Protein AF-A0A5K1G770-F1 (afdb_monomer_lite)

Structure (mmCIF, N/CA/C/O backbone):
data_AF-A0A5K1G770-F1
#
_entry.id   AF-A0A5K1G770-F1
#
loop_
_atom_site.group_PDB
_atom_site.id
_atom_site.type_symbol
_atom_site.label_atom_id
_atom_site.label_alt_id
_atom_site.label_comp_id
_atom_site.label_asym_id
_atom_site.label_entity_id
_atom_site.label_seq_id
_atom_site.pdbx_PDB_ins_code
_atom_site.Cartn_x
_atom_site.Cartn_y
_atom_site.Cartn_z
_atom_site.occupancy
_atom_site.B_iso_or_equiv
_atom_site.auth_seq_id
_atom_site.auth_comp_id
_atom_site.auth_asym_id
_atom_site.auth_atom_id
_atom_site.pdbx_PDB_model_num
ATOM 1 N N . MET A 1 1 ? 7.820 -1.310 11.066 1.00 89.81 1 MET A N 1
ATOM 2 C CA . MET A 1 1 ? 6.630 -0.644 10.491 1.00 89.81 1 MET A CA 1
ATOM 3 C C . MET A 1 1 ? 5.576 -1.655 10.079 1.00 89.81 1 MET A C 1
ATOM 5 O O . MET A 1 1 ? 4.503 -1.599 10.651 1.00 89.81 1 MET A O 1
ATOM 9 N N . TRP A 1 2 ? 5.853 -2.597 9.166 1.00 97.94 2 TRP A N 1
ATOM 10 C CA . TRP A 1 2 ? 4.857 -3.605 8.756 1.00 97.94 2 TRP A CA 1
ATOM 11 C C . TRP A 1 2 ? 4.221 -4.347 9.939 1.00 97.94 2 TRP A C 1
ATOM 13 O O . TRP A 1 2 ? 3.002 -4.415 10.055 1.00 97.94 2 TRP A O 1
ATOM 23 N N . ARG A 1 3 ? 5.058 -4.856 10.852 1.00 98.06 3 ARG A N 1
ATOM 24 C CA . ARG A 1 3 ? 4.614 -5.593 12.041 1.00 98.06 3 ARG A CA 1
ATOM 25 C C . ARG A 1 3 ? 3.701 -4.742 12.920 1.00 98.06 3 ARG A C 1
ATOM 27 O O . ARG A 1 3 ? 2.684 -5.221 13.395 1.00 98.06 3 ARG A O 1
ATOM 34 N N . GLU A 1 4 ? 4.064 -3.488 13.123 1.00 98.25 4 GLU A N 1
ATOM 35 C CA . GLU A 1 4 ? 3.358 -2.553 13.994 1.00 98.25 4 GLU A CA 1
ATOM 36 C C . GLU A 1 4 ? 2.008 -2.158 13.390 1.00 98.25 4 GLU A C 1
ATOM 38 O O . GLU A 1 4 ? 1.01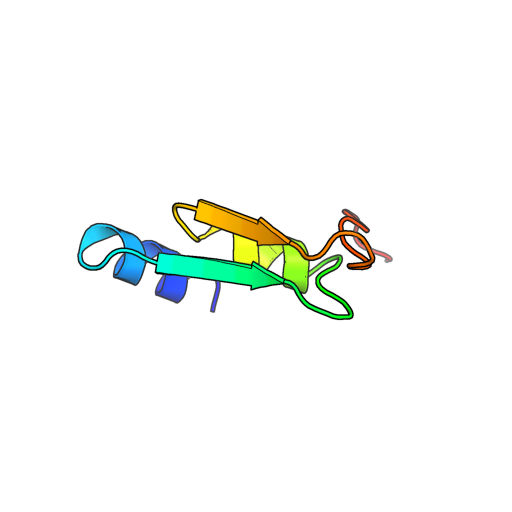8 -2.105 14.112 1.00 98.25 4 GLU A O 1
ATOM 43 N N . ILE A 1 5 ? 1.946 -1.979 12.066 1.00 98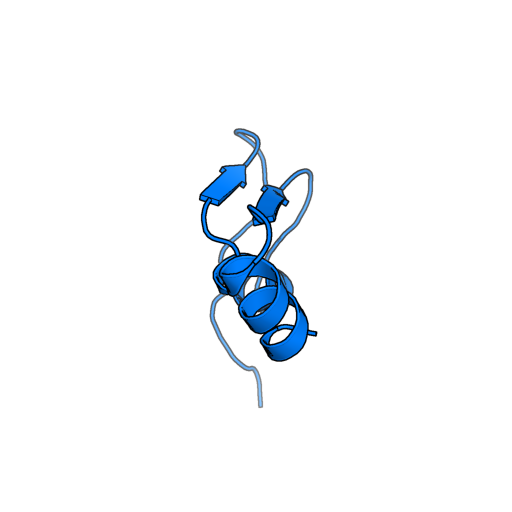.12 5 ILE A N 1
ATOM 44 C CA . ILE A 1 5 ? 0.688 -1.782 11.335 1.00 98.12 5 ILE A CA 1
ATOM 45 C C . ILE A 1 5 ? -0.209 -3.017 11.491 1.00 98.12 5 ILE A C 1
ATOM 47 O O . ILE A 1 5 ? -1.398 -2.876 11.763 1.00 98.12 5 ILE A O 1
ATOM 51 N N . ARG A 1 6 ? 0.359 -4.225 11.385 1.00 98.12 6 ARG A N 1
ATOM 52 C CA . ARG A 1 6 ? -0.397 -5.475 11.525 1.00 98.12 6 ARG A CA 1
ATOM 53 C C . ARG A 1 6 ? -0.948 -5.676 12.937 1.00 98.12 6 ARG A C 1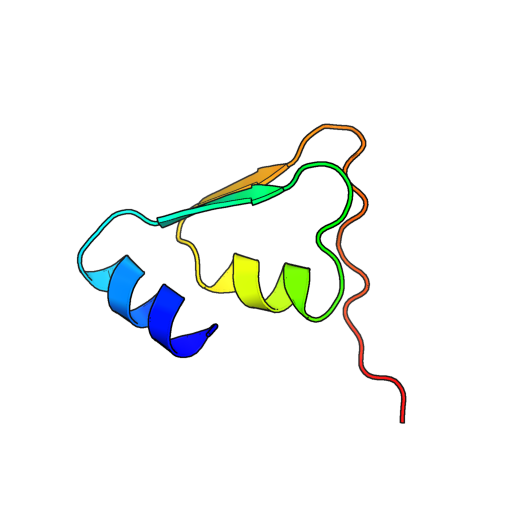
ATOM 55 O O . ARG A 1 6 ? -2.104 -6.046 13.071 1.00 98.12 6 ARG A O 1
ATOM 62 N N . LEU A 1 7 ? -0.150 -5.402 13.970 1.00 98.31 7 LEU A N 1
ATOM 63 C CA . LEU A 1 7 ? -0.608 -5.468 15.363 1.00 98.31 7 LEU A CA 1
ATOM 64 C C . LEU A 1 7 ? -1.695 -4.425 15.648 1.00 98.31 7 LEU A C 1
ATOM 66 O O . LEU A 1 7 ? -2.663 -4.715 16.343 1.00 98.31 7 LEU A O 1
ATOM 70 N N . LEU A 1 8 ? -1.5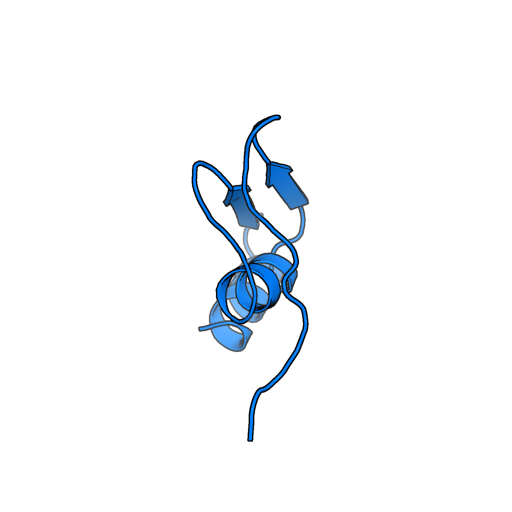76 -3.219 15.083 1.00 98.25 8 LEU A N 1
ATOM 71 C CA . LEU A 1 8 ? -2.628 -2.210 15.191 1.00 98.25 8 LEU A CA 1
ATOM 72 C C . LEU A 1 8 ? -3.929 -2.688 14.530 1.00 98.25 8 LEU A C 1
ATOM 74 O O . LEU A 1 8 ? -4.995 -2.541 15.126 1.00 98.25 8 LEU A O 1
ATOM 78 N N . ALA A 1 9 ? -3.830 -3.314 13.352 1.00 98.06 9 ALA A N 1
ATOM 79 C CA . ALA A 1 9 ? -4.969 -3.832 12.596 1.00 98.06 9 ALA A CA 1
ATOM 80 C C . ALA A 1 9 ? -5.784 -4.910 13.339 1.00 98.06 9 ALA A C 1
ATOM 82 O O . ALA A 1 9 ? -6.944 -5.130 12.997 1.00 98.06 9 ALA A O 1
ATOM 83 N N . GLU A 1 10 ? -5.222 -5.553 14.372 1.00 97.69 10 GLU A N 1
ATOM 84 C CA . GLU A 1 10 ? -5.947 -6.500 15.238 1.00 97.69 10 GLU A CA 1
ATOM 85 C C . GLU A 1 10 ? -6.945 -5.809 16.182 1.00 97.69 10 GLU A C 1
ATOM 87 O O . GLU A 1 10 ? -7.881 -6.442 16.664 1.00 97.69 10 GLU A O 1
ATOM 92 N N . SER A 1 11 ? -6.754 -4.514 16.452 1.00 98.06 11 SER A N 1
ATOM 93 C CA . SER A 1 11 ? -7.543 -3.756 17.434 1.00 98.06 11 SER A CA 1
ATOM 94 C C . SER A 1 11 ? -8.296 -2.566 16.842 1.00 98.06 11 SER A C 1
ATOM 96 O O . SER A 1 11 ? -9.340 -2.178 17.366 1.00 98.06 11 SER A O 1
ATOM 98 N N . VAL A 1 12 ? -7.799 -1.992 15.744 1.00 98.06 12 VAL A N 1
ATOM 99 C CA . VAL A 1 12 ? -8.384 -0.830 15.068 1.00 98.06 12 VAL A CA 1
ATOM 100 C C . VAL A 1 12 ? -8.369 -1.078 13.559 1.00 98.06 12 VAL A C 1
ATOM 102 O O . VAL A 1 12 ? -7.341 -1.508 13.041 1.00 98.06 12 VAL A O 1
ATOM 105 N N . PRO A 1 13 ? -9.454 -0.787 12.817 1.00 98.31 13 PRO A N 1
ATOM 106 C CA . PRO A 1 13 ? -9.443 -0.902 11.365 1.00 98.31 13 PRO A CA 1
ATOM 107 C C . PRO A 1 13 ? -8.339 -0.044 10.739 1.00 98.31 13 PRO A C 1
ATOM 109 O O . PRO A 1 13 ? -8.313 1.175 10.905 1.00 98.31 13 PRO A O 1
ATOM 112 N N . VAL A 1 14 ? -7.445 -0.686 9.986 1.00 98.50 14 VAL A N 1
ATOM 113 C CA . VAL A 1 14 ? -6.383 -0.016 9.230 1.00 98.50 14 VAL A CA 1
ATOM 114 C C . VAL A 1 14 ? -6.672 -0.139 7.740 1.00 98.50 14 VAL A C 1
ATOM 116 O O . VAL A 1 14 ? -6.844 -1.245 7.221 1.00 98.50 14 VAL A O 1
ATOM 119 N N . ILE A 1 15 ? -6.682 1.007 7.060 1.00 98.56 15 ILE A N 1
ATOM 120 C CA . ILE A 1 15 ? -6.892 1.127 5.617 1.00 98.56 15 ILE A CA 1
ATOM 121 C C . ILE A 1 15 ? -5.638 1.762 5.013 1.00 98.56 15 ILE A C 1
ATOM 123 O O . ILE A 1 15 ? -5.225 2.841 5.437 1.00 98.56 15 ILE A O 1
ATOM 127 N N . ALA A 1 16 ? -5.036 1.106 4.023 1.00 98.38 16 ALA A N 1
ATOM 128 C CA . ALA A 1 16 ? -3.967 1.690 3.224 1.00 98.38 16 ALA A CA 1
ATOM 129 C C . ALA A 1 16 ? -4.574 2.427 2.022 1.00 98.38 16 ALA A C 1
ATOM 131 O O . ALA A 1 16 ? -5.235 1.806 1.192 1.00 98.38 16 ALA A O 1
ATOM 132 N N . SER A 1 17 ? -4.341 3.737 1.929 1.00 98.44 17 SER A N 1
ATOM 133 C CA . SER A 1 17 ? -4.755 4.573 0.797 1.00 98.44 17 SER A CA 1
ATOM 134 C C . SER A 1 17 ? -3.535 4.940 -0.038 1.00 98.44 17 SER A C 1
ATOM 136 O O . SER A 1 17 ? -2.677 5.693 0.420 1.00 98.44 17 SER A O 1
ATOM 138 N N . MET A 1 18 ? -3.435 4.383 -1.240 1.00 98.62 18 MET A N 1
ATOM 139 C CA . MET A 1 18 ? -2.335 4.644 -2.164 1.00 98.62 18 MET A CA 1
ATOM 140 C C . MET A 1 18 ? -2.700 5.789 -3.124 1.00 98.62 18 MET A C 1
ATOM 142 O O . MET A 1 18 ? -3.717 5.696 -3.807 1.00 98.62 18 MET A O 1
ATOM 146 N N . SER A 1 19 ? -1.862 6.831 -3.189 1.00 97.31 19 SER A N 1
ATOM 147 C CA . SER A 1 19 ? -1.990 7.954 -4.141 1.00 97.31 19 SER A CA 1
ATOM 148 C C . SER A 1 19 ? -0.936 7.844 -5.248 1.00 97.31 19 SER A C 1
ATOM 150 O O . SER A 1 19 ? -1.016 6.908 -6.033 1.00 97.31 19 SER A O 1
ATOM 152 N N . ASP A 1 20 ? 0.080 8.708 -5.321 1.00 98.12 20 ASP A N 1
ATOM 153 C CA . ASP A 1 20 ? 0.994 8.732 -6.478 1.00 98.12 20 ASP A CA 1
ATOM 154 C C . ASP A 1 20 ? 1.809 7.434 -6.650 1.00 98.12 20 ASP A C 1
ATOM 156 O O . ASP A 1 20 ? 1.817 6.824 -7.722 1.00 98.12 20 ASP A O 1
ATOM 160 N N . VAL A 1 21 ? 2.497 6.989 -5.589 1.00 98.12 21 VAL A N 1
ATOM 161 C CA . VAL A 1 21 ? 3.378 5.811 -5.618 1.00 98.12 21 VAL A CA 1
ATOM 162 C C . VAL A 1 21 ? 3.276 5.013 -4.320 1.00 98.12 21 VAL A C 1
ATOM 164 O O . VAL A 1 21 ? 3.448 5.548 -3.226 1.00 98.12 21 VAL A O 1
ATOM 167 N N . ALA A 1 22 ? 3.074 3.703 -4.443 1.00 98.25 22 ALA A N 1
ATOM 168 C CA . ALA A 1 22 ? 3.103 2.746 -3.340 1.00 98.25 22 ALA A CA 1
ATOM 169 C C . ALA A 1 22 ? 3.617 1.377 -3.825 1.00 98.25 22 ALA A C 1
ATOM 171 O O . ALA A 1 22 ? 2.877 0.399 -3.885 1.00 98.25 22 ALA A O 1
ATOM 172 N N . ALA A 1 23 ? 4.898 1.310 -4.195 1.00 98.38 23 ALA A N 1
ATOM 173 C CA . ALA A 1 23 ? 5.527 0.134 -4.805 1.00 98.38 23 ALA A CA 1
ATOM 174 C C . ALA A 1 23 ? 6.647 -0.467 -3.920 1.00 98.38 23 ALA A C 1
ATOM 176 O O . ALA A 1 23 ? 7.117 0.175 -2.979 1.00 98.38 23 ALA A O 1
ATOM 177 N N . SER A 1 24 ? 7.078 -1.702 -4.202 1.00 98.19 24 SER A N 1
ATOM 178 C CA . SER A 1 24 ? 8.126 -2.452 -3.487 1.00 98.19 24 SER A CA 1
ATOM 179 C C . SER A 1 24 ? 7.892 -2.476 -1.969 1.00 98.19 24 SER A C 1
ATOM 181 O O . SER A 1 24 ? 6.883 -3.015 -1.512 1.00 98.19 24 SER A O 1
ATOM 183 N N . GLY A 1 25 ? 8.767 -1.863 -1.168 1.00 97.94 25 GLY A N 1
ATOM 184 C CA . GLY A 1 25 ? 8.585 -1.738 0.278 1.00 97.94 25 GLY A CA 1
ATOM 185 C C . GLY A 1 25 ? 7.272 -1.047 0.672 1.00 97.94 25 GLY A C 1
ATOM 186 O O . GLY A 1 25 ? 6.663 -1.435 1.665 1.00 97.94 25 GLY A O 1
ATOM 187 N N . GLY A 1 26 ? 6.787 -0.083 -0.118 1.00 97.88 26 GLY A N 1
ATOM 188 C CA . GLY A 1 26 ? 5.498 0.578 0.112 1.00 97.88 26 GLY A CA 1
ATOM 189 C C . GLY A 1 26 ? 4.311 -0.370 -0.070 1.00 97.88 26 GLY A C 1
ATOM 190 O O . GLY A 1 26 ? 3.428 -0.421 0.786 1.00 97.88 26 GLY A O 1
ATOM 191 N N . TYR A 1 27 ? 4.345 -1.194 -1.124 1.00 98.38 27 TYR A N 1
ATOM 192 C CA . TYR A 1 27 ? 3.362 -2.261 -1.329 1.00 98.38 27 TYR A CA 1
ATOM 193 C C . TYR A 1 27 ? 3.409 -3.266 -0.175 1.00 98.38 27 TYR A C 1
ATOM 195 O O . TYR A 1 27 ? 2.375 -3.621 0.386 1.00 98.38 27 TYR A O 1
ATOM 203 N N . TYR A 1 28 ? 4.616 -3.664 0.243 1.00 98.25 28 TYR A N 1
ATOM 204 C CA . TYR A 1 28 ? 4.803 -4.554 1.385 1.00 98.25 28 TYR A CA 1
ATOM 205 C C . TYR A 1 28 ? 4.152 -3.990 2.655 1.00 98.25 28 TYR A C 1
ATOM 207 O O . TYR A 1 28 ? 3.399 -4.711 3.299 1.00 98.25 28 TYR A O 1
ATOM 215 N N . MET A 1 29 ? 4.353 -2.708 2.987 1.00 98.25 29 MET A N 1
ATOM 216 C CA . MET A 1 29 ? 3.708 -2.070 4.148 1.00 98.25 29 MET A CA 1
ATOM 217 C C . MET A 1 29 ? 2.178 -2.069 4.051 1.00 98.25 29 MET A C 1
ATOM 219 O O . MET A 1 29 ? 1.514 -2.366 5.043 1.00 98.25 29 MET A O 1
ATOM 223 N N . ALA A 1 30 ? 1.616 -1.787 2.872 1.00 98.25 30 ALA A N 1
ATOM 224 C CA . ALA A 1 30 ? 0.168 -1.780 2.668 1.00 98.25 30 ALA A CA 1
ATOM 225 C C . ALA A 1 30 ? -0.478 -3.153 2.916 1.00 98.25 30 ALA A C 1
ATOM 227 O O . ALA A 1 30 ? -1.598 -3.212 3.413 1.00 98.25 30 ALA A O 1
ATOM 228 N N . MET A 1 31 ? 0.248 -4.253 2.680 1.00 97.75 31 MET A N 1
ATOM 229 C CA . MET A 1 31 ? -0.221 -5.619 2.964 1.00 97.75 31 MET A CA 1
ATOM 230 C C . MET A 1 31 ? -0.451 -5.911 4.458 1.00 97.75 31 MET A C 1
ATOM 232 O O . MET A 1 31 ? -0.994 -6.962 4.794 1.00 97.75 31 MET A O 1
ATOM 236 N N . ALA A 1 32 ? -0.019 -5.031 5.369 1.00 98.25 32 ALA A N 1
ATOM 237 C CA . ALA A 1 32 ? -0.363 -5.132 6.788 1.00 98.25 32 ALA A CA 1
ATOM 238 C C . ALA A 1 32 ? -1.755 -4.560 7.121 1.00 98.25 32 ALA A C 1
ATOM 240 O O . ALA A 1 32 ? -2.256 -4.813 8.216 1.00 98.25 32 ALA A O 1
ATOM 241 N N . ALA A 1 33 ? -2.364 -3.788 6.214 1.00 98.44 33 ALA A N 1
ATOM 242 C CA . ALA A 1 33 ? -3.703 -3.232 6.380 1.00 98.44 33 ALA A CA 1
ATOM 243 C C . ALA A 1 33 ? -4.790 -4.267 6.042 1.00 98.44 33 ALA A C 1
ATOM 245 O O . ALA A 1 33 ? -4.564 -5.197 5.270 1.00 98.44 33 ALA A O 1
ATOM 246 N N . GLY A 1 34 ? -5.991 -4.087 6.598 1.00 97.94 34 GLY A N 1
ATOM 247 C CA . GLY A 1 34 ? -7.138 -4.954 6.298 1.00 97.94 34 GLY A CA 1
ATOM 248 C C . GLY A 1 34 ? -7.813 -4.623 4.963 1.00 97.94 34 GLY A C 1
ATOM 249 O O . GLY A 1 34 ? -8.419 -5.493 4.343 1.00 97.94 34 GLY A O 1
ATOM 250 N N . VAL A 1 35 ? -7.695 -3.372 4.512 1.00 98.25 35 VAL A N 1
ATOM 251 C CA . VAL A 1 35 ? -8.208 -2.891 3.223 1.00 98.25 35 VAL A CA 1
ATOM 252 C C . VAL A 1 35 ? -7.128 -2.060 2.546 1.00 98.25 35 VAL A C 1
ATOM 254 O O . VAL A 1 35 ? -6.469 -1.244 3.193 1.00 98.25 35 VAL A O 1
ATOM 257 N N . ILE A 1 36 ? -6.975 -2.246 1.239 1.00 98.50 36 ILE A N 1
ATOM 258 C CA . ILE A 1 36 ? -6.095 -1.443 0.393 1.00 98.50 36 ILE A CA 1
ATOM 259 C C . ILE A 1 36 ? -6.962 -0.800 -0.688 1.00 98.50 36 ILE A C 1
ATOM 261 O O . ILE A 1 36 ? -7.676 -1.499 -1.406 1.00 98.50 36 ILE A O 1
ATOM 265 N N . VAL A 1 37 ? -6.896 0.524 -0.795 1.00 98.50 37 VAL A N 1
ATOM 266 C CA . VAL A 1 37 ? -7.492 1.301 -1.885 1.00 98.50 37 VAL A CA 1
ATOM 267 C C . VAL A 1 37 ? -6.387 2.046 -2.619 1.00 98.50 37 VAL A C 1
ATOM 269 O O . VAL A 1 37 ? -5.403 2.470 -2.011 1.00 98.50 37 VAL A O 1
ATOM 272 N N . ALA A 1 38 ? -6.542 2.189 -3.928 1.00 98.50 38 ALA A N 1
ATOM 273 C CA . ALA A 1 38 ? -5.593 2.891 -4.776 1.00 98.50 38 ALA A CA 1
ATOM 274 C C . ALA A 1 38 ? -6.345 3.798 -5.746 1.00 98.50 38 ALA A C 1
ATOM 276 O O . ALA A 1 38 ? -7.422 3.441 -6.234 1.00 98.50 38 ALA A O 1
ATOM 277 N N . GLU A 1 39 ? -5.773 4.965 -6.024 1.00 98.25 39 GLU A N 1
ATOM 278 C CA . GLU A 1 39 ? -6.228 5.805 -7.122 1.00 98.25 39 GLU A CA 1
ATOM 279 C C . GLU A 1 39 ? -5.955 5.115 -8.467 1.00 98.25 39 GLU A C 1
ATOM 281 O O . GLU A 1 39 ? -5.040 4.304 -8.612 1.00 98.25 39 GLU A O 1
ATOM 286 N N . ASN A 1 40 ? -6.746 5.449 -9.489 1.00 98.06 40 ASN A N 1
ATOM 287 C CA . ASN A 1 40 ? -6.673 4.775 -10.791 1.0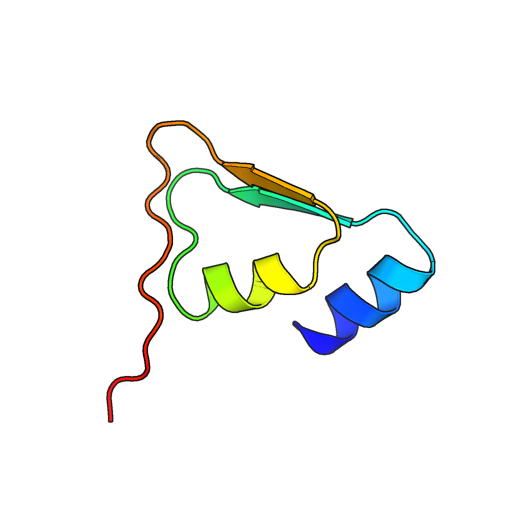0 98.06 40 ASN A CA 1
ATOM 288 C C . ASN A 1 40 ? -5.287 4.879 -11.459 1.00 98.06 40 ASN A C 1
ATOM 290 O O . ASN A 1 40 ? -4.925 4.029 -12.267 1.00 98.06 40 ASN A O 1
ATOM 294 N N . LEU A 1 41 ? -4.529 5.933 -11.142 1.00 98.44 41 LEU A N 1
ATOM 295 C CA . LEU A 1 41 ? -3.202 6.190 -11.707 1.00 98.44 41 LEU A CA 1
ATOM 296 C C . LEU A 1 41 ? -2.055 5.897 -10.728 1.00 98.44 41 LEU A C 1
ATOM 298 O O . LEU A 1 41 ? -0.906 6.195 -11.047 1.00 98.44 41 LEU A O 1
ATOM 302 N N . THR A 1 42 ? -2.337 5.303 -9.563 1.00 98.69 42 THR A N 1
ATOM 303 C CA . THR A 1 42 ? -1.307 4.919 -8.594 1.00 98.69 42 THR A CA 1
ATOM 304 C C . THR A 1 42 ? -0.282 3.980 -9.223 1.00 98.69 42 THR A C 1
ATOM 306 O O . THR A 1 42 ? -0.618 2.898 -9.713 1.00 98.69 42 THR A O 1
ATOM 309 N N . LEU A 1 43 ? 1.001 4.328 -9.102 1.00 98.62 43 LEU A N 1
ATOM 310 C CA . LEU A 1 43 ? 2.089 3.402 -9.400 1.00 98.62 43 LEU A CA 1
ATOM 311 C C . LEU A 1 43 ? 2.327 2.483 -8.198 1.00 98.62 43 LEU A C 1
ATOM 313 O O . LEU A 1 43 ? 2.879 2.880 -7.171 1.00 98.62 43 LEU A O 1
ATOM 317 N N . THR A 1 44 ? 1.897 1.233 -8.323 1.00 98.44 44 THR A N 1
ATOM 318 C CA . THR A 1 44 ? 1.993 0.221 -7.263 1.00 98.44 44 THR A CA 1
ATOM 319 C C . THR A 1 44 ? 2.704 -1.046 -7.754 1.00 98.44 44 THR A C 1
ATOM 321 O O . THR A 1 44 ? 3.274 -1.079 -8.845 1.00 98.44 44 THR A O 1
ATOM 324 N N . GLY A 1 45 ? 2.730 -2.100 -6.940 1.00 96.75 45 GLY A N 1
ATOM 325 C CA . GLY A 1 45 ? 3.406 -3.353 -7.264 1.00 96.75 45 GLY A CA 1
ATOM 326 C C . GLY A 1 45 ? 4.915 -3.247 -7.060 1.00 96.75 45 GLY A C 1
ATOM 327 O O . GLY A 1 45 ? 5.359 -3.003 -5.943 1.00 96.75 45 GLY A O 1
ATOM 328 N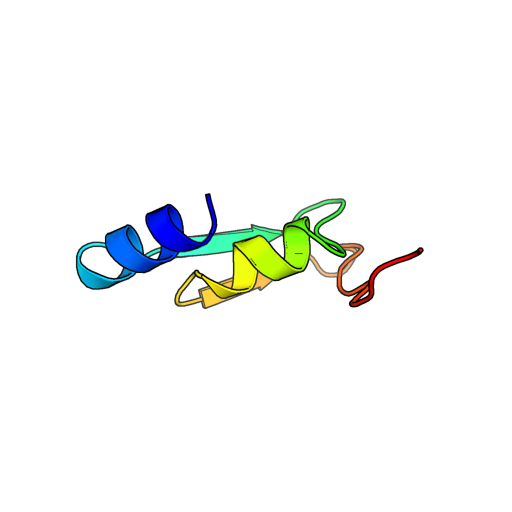 N . SER A 1 46 ? 5.715 -3.469 -8.111 1.00 97.94 46 SER A N 1
ATOM 329 C CA . SER A 1 46 ? 7.187 -3.555 -8.026 1.00 97.94 46 SER A CA 1
ATOM 330 C C . SER A 1 46 ? 7.660 -4.537 -6.943 1.00 97.94 46 SER A C 1
ATOM 332 O O . SER A 1 46 ? 8.516 -4.223 -6.112 1.00 97.94 46 SER A O 1
ATOM 334 N N . ILE A 1 47 ? 7.056 -5.724 -6.922 1.00 97.81 47 ILE A N 1
ATOM 335 C CA . ILE A 1 47 ? 7.329 -6.754 -5.920 1.00 97.81 47 ILE A CA 1
ATOM 336 C C . ILE A 1 47 ? 8.635 -7.452 -6.292 1.00 97.81 47 ILE A C 1
ATOM 338 O O . ILE A 1 47 ? 8.684 -8.257 -7.218 1.00 97.81 47 ILE A O 1
ATOM 342 N N . GLY A 1 48 ? 9.698 -7.122 -5.569 1.00 95.50 48 GLY A N 1
ATOM 343 C CA . GLY A 1 48 ? 11.018 -7.683 -5.799 1.00 95.50 48 GLY A CA 1
ATOM 344 C C . GLY A 1 48 ? 12.066 -7.058 -4.892 1.00 95.50 48 GLY A C 1
ATOM 345 O O . GLY A 1 48 ? 11.837 -6.018 -4.270 1.00 95.50 48 GLY A O 1
ATOM 346 N N . VAL A 1 49 ? 13.217 -7.716 -4.833 1.00 96.56 49 VAL A N 1
ATOM 347 C CA . VAL A 1 49 ? 14.422 -7.245 -4.151 1.00 96.56 49 VAL A CA 1
ATOM 348 C C . VAL A 1 49 ? 15.539 -7.252 -5.184 1.00 96.56 49 VAL A C 1
ATOM 350 O O . VAL A 1 49 ? 15.696 -8.232 -5.910 1.00 96.56 49 VAL A O 1
ATOM 353 N N . VAL A 1 50 ? 16.287 -6.156 -5.267 1.00 93.69 50 VAL A N 1
ATOM 354 C CA . VAL A 1 50 ? 17.507 -6.084 -6.074 1.00 93.69 50 VAL A CA 1
ATOM 355 C C . VAL A 1 50 ? 18.677 -6.376 -5.145 1.00 93.69 50 VAL A C 1
ATOM 357 O O . VAL A 1 50 ? 18.734 -5.807 -4.054 1.00 93.69 50 VAL A O 1
ATOM 360 N N . THR A 1 51 ? 19.562 -7.276 -5.565 1.00 83.00 51 THR A N 1
ATOM 361 C CA . THR A 1 51 ? 20.799 -7.598 -4.848 1.00 83.00 51 THR A CA 1
ATOM 362 C C . THR A 1 51 ? 22.021 -7.124 -5.606 1.00 83.00 51 THR A C 1
ATOM 364 O O . THR A 1 51 ? 21.931 -6.998 -6.848 1.00 83.00 51 THR A O 1
#

Radius of gyration: 11.41 Å; chains: 1; bounding box: 30×16×29 Å

Secondary structure (DSSP, 8-state):
-HHHHHHHHTTS--EEEE-SEEETHHHHHHTTSSEEEE-TT-EEE------

Foldseek 3Di:
DLVVLLVVCVPDQFEAEAEAEQEAVSLSSRVSGPYYDYDPNYHYYNHDDDD

pLDDT: mean 97.54, std 2.49, range [83.0, 98.69]

InterPro domains:
  IPR002142 Peptidase S49 [PF01343] (8-51)
  IPR029045 ClpP/crotonase-like domain superfamily [SSF52096] (3-50)

Sequence (51 aa):
MWREIRLLAESVPVIASMSDVAASGGYYMAMAAGVIVAENLTLTGSIGVVT

Organism: NCBI:txid210225